Protein AF-A0A846PIT0-F1 (afdb_monomer)

pLDDT: mean 85.88, std 14.94, range [34.91, 98.19]

Solvent-accessible surface area (backbone atoms only — not comparable to full-atom values): 5204 Å² total; per-residue (Å²): 137,89,79,89,86,81,87,61,46,80,47,78,43,80,35,78,93,77,73,43,80,41,80,47,79,47,69,79,63,88,66,52,91,80,47,93,74,86,74,62,82,84,87,70,78,69,44,96,78,41,45,70,63,51,51,54,50,52,52,51,36,41,75,73,63,70,56,61,78,62,70,79,72,89,128

Structure (mmCIF, 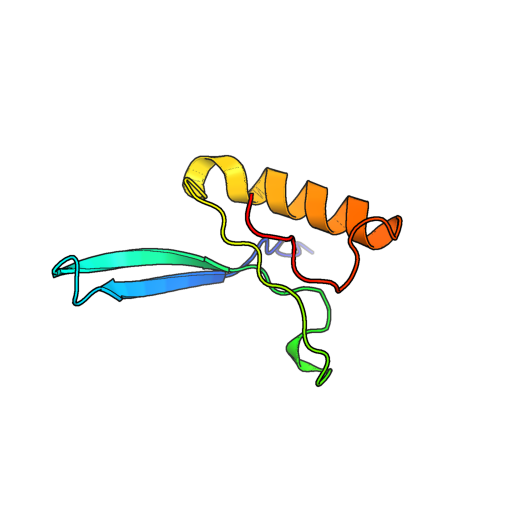N/CA/C/O backbone):
data_AF-A0A846PIT0-F1
#
_entry.id   AF-A0A846PIT0-F1
#
loop_
_atom_site.group_PDB
_atom_site.id
_atom_site.type_symbol
_atom_site.label_atom_id
_atom_site.label_alt_id
_atom_site.label_comp_id
_atom_site.label_asym_id
_atom_si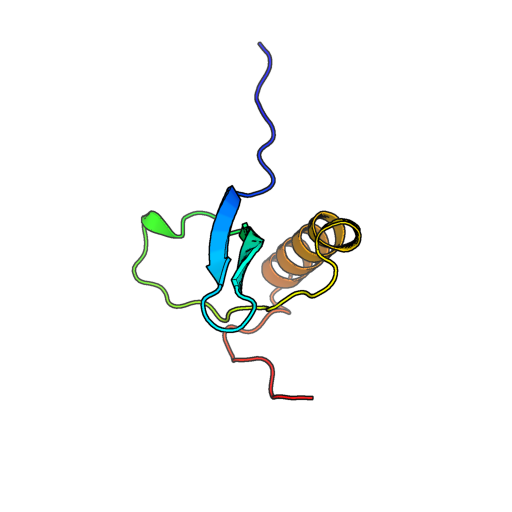te.label_entity_id
_atom_site.label_seq_id
_atom_site.pdbx_PDB_ins_code
_atom_site.Cartn_x
_atom_site.Cartn_y
_atom_site.Cartn_z
_atom_site.occupancy
_atom_site.B_iso_or_equiv
_atom_site.auth_seq_id
_atom_site.auth_comp_id
_atom_site.auth_asym_id
_atom_site.auth_atom_id
_atom_site.pdbx_PDB_model_num
ATOM 1 N N . MET A 1 1 ? 7.983 20.846 -20.306 1.00 67.81 1 MET A N 1
ATOM 2 C CA . MET A 1 1 ? 6.796 19.971 -20.177 1.00 67.81 1 MET A CA 1
ATOM 3 C C . MET A 1 1 ? 6.858 19.292 -18.815 1.00 67.81 1 MET A C 1
ATOM 5 O O . MET A 1 1 ? 7.903 18.742 -18.497 1.00 67.81 1 MET A O 1
ATOM 9 N N . THR A 1 2 ? 5.813 19.375 -17.992 1.00 73.44 2 THR A N 1
ATOM 10 C CA . THR A 1 2 ? 5.756 18.751 -16.656 1.00 73.44 2 THR A CA 1
ATOM 11 C C . THR A 1 2 ? 4.973 17.438 -16.719 1.00 73.44 2 THR A C 1
ATOM 13 O O . THR A 1 2 ? 3.907 17.376 -17.328 1.00 73.44 2 THR A O 1
ATOM 16 N N . LYS A 1 3 ? 5.505 16.370 -16.110 1.00 82.38 3 LYS A N 1
ATOM 17 C CA . LYS A 1 3 ? 4.860 15.049 -16.032 1.00 82.38 3 LYS A CA 1
ATOM 18 C C . LYS A 1 3 ? 4.416 14.793 -14.593 1.00 82.38 3 LYS A C 1
ATOM 20 O O . LYS A 1 3 ? 5.174 15.059 -13.666 1.00 82.38 3 LYS A O 1
ATOM 25 N N . LYS A 1 4 ? 3.193 14.291 -14.407 1.00 85.50 4 LYS A N 1
ATOM 26 C CA . LYS A 1 4 ? 2.683 13.911 -13.082 1.00 85.50 4 LYS A CA 1
ATOM 27 C C . LYS A 1 4 ? 3.380 12.639 -12.600 1.00 85.50 4 LYS A C 1
ATOM 29 O O . LYS A 1 4 ? 3.505 11.681 -13.361 1.00 85.50 4 LYS A O 1
ATOM 34 N N . ILE A 1 5 ? 3.801 12.640 -11.339 1.00 80.38 5 ILE A N 1
ATOM 35 C CA . ILE A 1 5 ? 4.266 11.447 -10.629 1.00 80.38 5 ILE A CA 1
ATOM 36 C C . ILE A 1 5 ? 3.062 10.909 -9.857 1.00 80.38 5 ILE A C 1
ATOM 38 O O . ILE A 1 5 ? 2.489 11.625 -9.039 1.00 80.38 5 ILE A O 1
ATOM 42 N N . VAL A 1 6 ? 2.649 9.680 -10.161 1.00 84.12 6 VAL A N 1
ATOM 43 C CA . VAL A 1 6 ? 1.497 9.023 -9.529 1.00 84.12 6 VAL A CA 1
ATOM 44 C C . VAL A 1 6 ? 2.018 7.879 -8.669 1.00 84.12 6 VAL A C 1
ATOM 46 O O . VAL A 1 6 ? 2.681 6.982 -9.185 1.00 84.12 6 VAL A O 1
ATOM 49 N N . LEU A 1 7 ? 1.734 7.933 -7.366 1.00 86.56 7 LEU A N 1
ATOM 50 C CA . LEU A 1 7 ? 2.175 6.933 -6.386 1.00 86.56 7 LEU A CA 1
ATOM 51 C C . LEU A 1 7 ? 1.196 5.764 -6.241 1.00 86.56 7 LEU A C 1
ATOM 53 O O . LEU A 1 7 ? 1.602 4.677 -5.853 1.00 86.56 7 LEU A O 1
ATOM 57 N N . GLY A 1 8 ? -0.081 5.974 -6.552 1.00 90.31 8 GLY A N 1
ATOM 58 C CA . GLY A 1 8 ? -1.137 4.982 -6.393 1.00 90.31 8 GLY A CA 1
ATOM 59 C C . GLY A 1 8 ? -2.516 5.624 -6.480 1.00 90.31 8 GLY A C 1
ATOM 60 O O . GLY A 1 8 ? -2.649 6.788 -6.868 1.00 90.31 8 GLY A O 1
ATOM 61 N N . GLU A 1 9 ? -3.523 4.855 -6.097 1.00 93.56 9 GLU A N 1
ATOM 62 C CA . GLU A 1 9 ? -4.929 5.235 -6.093 1.00 93.56 9 GLU A CA 1
ATOM 63 C C . GLU A 1 9 ? -5.451 5.370 -4.665 1.00 93.56 9 GLU A C 1
ATOM 65 O O . GLU A 1 9 ? -5.031 4.656 -3.754 1.00 93.56 9 GLU A O 1
ATOM 70 N N . LYS A 1 10 ? -6.388 6.298 -4.474 1.00 95.31 10 LYS A N 1
ATOM 71 C CA . LYS A 1 10 ? -7.123 6.479 -3.224 1.00 95.31 10 LYS A CA 1
ATOM 72 C C . LYS A 1 10 ? -8.575 6.111 -3.480 1.00 95.31 10 LYS A C 1
ATOM 74 O O . LYS A 1 10 ? -9.229 6.761 -4.292 1.00 95.31 10 LYS A O 1
ATOM 79 N N . ILE A 1 11 ? -9.075 5.123 -2.752 1.00 96.31 11 ILE A N 1
ATOM 80 C CA . ILE A 1 11 ? -10.475 4.702 -2.804 1.00 96.31 11 ILE A CA 1
ATOM 81 C C . ILE A 1 11 ? -11.149 4.954 -1.455 1.00 96.31 11 ILE A C 1
ATOM 83 O O . ILE A 1 11 ? -10.502 4.930 -0.406 1.00 96.31 11 ILE A O 1
ATOM 87 N N . VAL A 1 12 ? -12.454 5.211 -1.487 1.00 97.25 12 VAL A N 1
ATOM 88 C CA . VAL A 1 12 ? -13.291 5.336 -0.290 1.00 97.25 12 VAL A CA 1
ATOM 89 C C . VAL A 1 12 ? -14.274 4.177 -0.287 1.00 97.25 12 VAL A C 1
ATOM 91 O O . VAL A 1 12 ? -14.987 3.966 -1.264 1.00 97.25 12 VAL A O 1
ATOM 94 N N . VAL A 1 13 ? -14.283 3.414 0.801 1.00 96.88 13 VAL A N 1
ATOM 95 C CA . VAL A 1 13 ? -15.123 2.229 0.978 1.00 96.88 13 VAL A CA 1
ATOM 96 C C . VAL A 1 13 ? -16.058 2.468 2.153 1.00 96.88 13 VAL A C 1
ATOM 98 O O . VAL A 1 13 ? -15.602 2.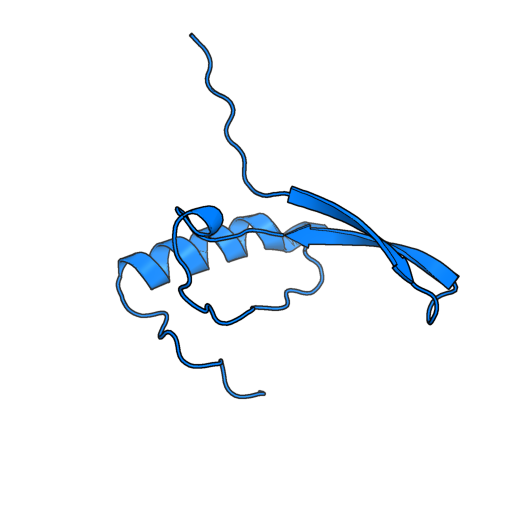821 3.240 1.00 96.88 13 VAL A O 1
ATOM 101 N N . LYS A 1 14 ? -17.362 2.245 1.962 1.00 97.81 14 LYS A N 1
ATOM 102 C CA . LYS A 1 14 ? -18.313 2.233 3.076 1.00 97.81 14 LYS A CA 1
ATOM 103 C C . LYS A 1 14 ? -18.142 0.936 3.861 1.00 97.81 14 LYS A C 1
ATOM 105 O O . LYS A 1 14 ? -18.402 -0.140 3.332 1.00 97.81 14 LYS A O 1
ATOM 110 N N . SER A 1 15 ? -17.695 1.026 5.109 1.00 96.94 15 SER A N 1
ATOM 111 C CA . SER A 1 15 ? -17.596 -0.134 5.990 1.00 96.94 15 SER A CA 1
ATOM 112 C C . SER A 1 15 ? -18.929 -0.360 6.691 1.00 96.94 15 SER A C 1
ATOM 114 O O . SER A 1 15 ? -19.340 0.449 7.519 1.00 96.94 15 SER A O 1
ATOM 116 N N . GLU A 1 16 ? -19.594 -1.472 6.391 1.00 97.94 16 GLU A N 1
ATOM 117 C CA . GLU A 1 16 ? -20.810 -1.872 7.113 1.00 97.94 16 GLU A CA 1
ATOM 118 C C . GLU A 1 16 ? -20.502 -2.249 8.566 1.00 97.94 16 GLU A C 1
ATOM 120 O O . GLU A 1 16 ? -21.261 -1.908 9.467 1.00 97.94 16 GLU A O 1
ATOM 125 N N . VAL A 1 17 ? -19.351 -2.887 8.803 1.00 97.94 17 VAL A N 1
ATOM 126 C CA . VAL A 1 17 ? -18.918 -3.322 10.140 1.00 97.94 17 VAL A CA 1
ATOM 127 C C . VAL A 1 17 ? -18.639 -2.128 11.057 1.00 97.94 17 VAL A C 1
ATOM 129 O O . VAL A 1 17 ? -18.982 -2.173 12.234 1.00 97.94 17 VAL A O 1
ATOM 132 N N . LEU A 1 18 ? -18.027 -1.061 10.532 1.00 97.12 18 LEU A N 1
ATOM 133 C CA . LEU A 1 18 ? -17.678 0.134 11.312 1.00 97.12 18 LEU A CA 1
ATOM 134 C C . LEU A 1 18 ? -18.716 1.262 11.199 1.00 97.12 18 LEU A C 1
ATOM 136 O O . LEU A 1 18 ? -18.634 2.244 11.928 1.00 97.12 18 LEU A O 1
ATOM 140 N N . GLY A 1 19 ? -19.675 1.159 10.276 1.00 98.06 19 GLY A N 1
ATOM 141 C CA . GLY A 1 19 ? -20.682 2.194 10.014 1.00 98.06 19 GLY A CA 1
ATOM 142 C C . GLY A 1 19 ? -20.149 3.467 9.334 1.00 98.06 19 GLY A C 1
ATOM 143 O O . GLY A 1 19 ? -20.907 4.414 9.109 1.00 98.06 19 GLY A O 1
ATOM 144 N N . GLU A 1 20 ? -18.872 3.512 8.953 1.00 97.56 20 GLU A N 1
ATOM 145 C CA . GLU A 1 20 ? -18.191 4.717 8.464 1.00 97.56 20 GLU A CA 1
ATOM 146 C C . GLU A 1 20 ? -17.513 4.535 7.101 1.00 97.56 20 GLU A C 1
ATOM 148 O O . GLU A 1 20 ? -17.332 3.422 6.600 1.00 97.56 20 GLU A O 1
ATOM 153 N N . ASP A 1 21 ? -17.138 5.659 6.495 1.00 98.19 21 ASP A N 1
ATOM 154 C CA . ASP A 1 21 ? -16.385 5.691 5.246 1.00 98.19 21 ASP A CA 1
ATOM 155 C C . ASP A 1 21 ? -14.893 5.557 5.560 1.00 98.19 21 ASP A C 1
ATOM 157 O O . ASP A 1 21 ? -14.316 6.361 6.293 1.00 98.19 21 ASP A O 1
ATOM 161 N N . ARG A 1 22 ? -14.243 4.544 4.989 1.00 96.56 22 ARG A N 1
ATOM 162 C CA . ARG A 1 22 ? -12.816 4.275 5.171 1.00 96.56 22 ARG A CA 1
ATOM 163 C C . ARG A 1 22 ? -12.060 4.627 3.901 1.00 96.56 22 ARG A C 1
ATOM 165 O O . ARG A 1 22 ? -12.441 4.227 2.804 1.00 96.56 22 ARG A O 1
ATOM 172 N N . THR A 1 23 ? -10.956 5.350 4.051 1.00 96.56 23 THR A N 1
ATOM 173 C CA . THR A 1 23 ? -10.002 5.558 2.958 1.00 96.56 23 THR A CA 1
ATOM 174 C C . THR A 1 23 ? -9.052 4.368 2.878 1.00 96.56 23 THR A C 1
ATOM 176 O O . THR A 1 23 ? -8.471 3.982 3.888 1.00 96.56 23 THR A O 1
ATOM 179 N N . VAL A 1 24 ? -8.847 3.834 1.676 1.00 96.06 24 VAL A N 1
ATOM 180 C CA . VAL A 1 24 ? -7.825 2.823 1.385 1.00 96.06 24 VAL A CA 1
ATOM 181 C C . VAL A 1 24 ? -6.923 3.347 0.272 1.00 96.06 24 VAL A C 1
ATOM 183 O O . VAL A 1 24 ? -7.394 3.945 -0.698 1.00 96.06 24 VAL A O 1
ATOM 186 N N . LEU A 1 25 ? -5.616 3.145 0.427 1.00 96.25 25 LEU A N 1
ATOM 187 C CA . LEU A 1 25 ? -4.613 3.479 -0.580 1.00 96.25 25 LEU A CA 1
ATOM 188 C C . LEU A 1 25 ? -4.168 2.195 -1.280 1.00 96.25 25 LEU A C 1
ATOM 19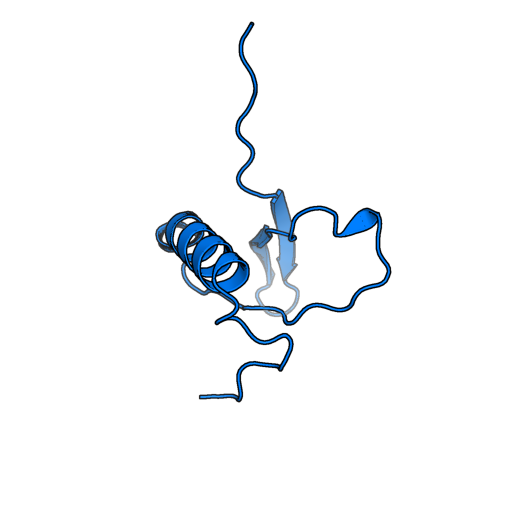0 O O . LEU A 1 25 ? -3.831 1.215 -0.619 1.00 96.25 25 LEU A O 1
ATOM 194 N N . VAL A 1 26 ? -4.173 2.195 -2.612 1.00 95.31 26 VAL A N 1
ATOM 195 C CA . VAL A 1 26 ? -3.884 1.010 -3.426 1.00 95.31 26 VAL A CA 1
ATOM 196 C C . VAL A 1 26 ? -2.779 1.324 -4.423 1.00 95.31 26 VAL A C 1
ATOM 198 O O . VAL A 1 26 ? -2.818 2.329 -5.130 1.00 95.31 26 VAL A O 1
ATOM 201 N N . ARG A 1 27 ? -1.773 0.451 -4.502 1.00 94.31 27 ARG A N 1
ATOM 202 C CA . ARG A 1 27 ? -0.717 0.520 -5.514 1.00 94.31 27 ARG A CA 1
ATOM 203 C C . ARG A 1 27 ? -0.585 -0.825 -6.211 1.00 94.31 27 ARG A C 1
ATOM 205 O O . ARG A 1 27 ? -0.087 -1.785 -5.635 1.00 94.31 27 ARG A O 1
ATOM 212 N N . CYS A 1 28 ? -0.992 -0.863 -7.474 1.00 92.12 28 CYS A N 1
ATOM 213 C CA . CYS A 1 28 ? -0.755 -2.004 -8.349 1.00 92.12 28 CYS A CA 1
ATOM 214 C C . CYS A 1 28 ? 0.643 -1.934 -8.992 1.00 92.12 28 CYS A C 1
ATOM 216 O O . CYS A 1 28 ? 1.138 -0.835 -9.279 1.00 92.12 28 CYS A O 1
ATOM 218 N N . PRO A 1 29 ? 1.285 -3.087 -9.251 1.00 88.88 29 PRO A N 1
ATOM 219 C CA . PRO A 1 29 ? 2.555 -3.132 -9.962 1.00 88.88 29 PRO A CA 1
ATOM 220 C C . PRO A 1 29 ? 2.414 -2.610 -11.399 1.00 88.88 29 PRO A C 1
ATOM 222 O O . PRO A 1 29 ? 1.322 -2.536 -11.967 1.00 88.88 29 PRO A O 1
ATOM 225 N N . LYS A 1 30 ? 3.548 -2.259 -12.017 1.00 84.94 30 LYS A N 1
ATOM 226 C CA . LYS A 1 30 ? 3.583 -1.874 -13.436 1.00 84.94 30 LYS A CA 1
ATOM 227 C C . LYS A 1 30 ? 2.967 -2.996 -14.282 1.00 84.94 30 LYS A C 1
ATOM 229 O O . LYS A 1 30 ? 3.250 -4.168 -14.039 1.00 84.94 30 LYS A O 1
ATOM 234 N N . ASN A 1 31 ? 2.176 -2.621 -15.287 1.00 85.31 31 ASN A N 1
ATOM 235 C CA . ASN A 1 31 ? 1.515 -3.537 -16.223 1.00 85.31 31 ASN A CA 1
ATOM 236 C C . ASN A 1 31 ? 0.456 -4.467 -15.601 1.00 85.31 31 ASN A C 1
ATOM 238 O O . ASN A 1 31 ? 0.080 -5.445 -16.237 1.00 85.31 31 ASN A O 1
ATOM 242 N N . TYR A 1 32 ? -0.051 -4.157 -14.403 1.00 87.94 32 TYR A N 1
ATOM 243 C CA . TYR A 1 32 ? -1.087 -4.965 -13.753 1.00 87.94 32 TYR A CA 1
ATOM 244 C C . TYR A 1 32 ? -2.304 -5.219 -14.661 1.00 87.94 32 TYR A C 1
ATOM 246 O O . TYR A 1 32 ? -2.724 -6.359 -14.792 1.00 87.94 32 TYR A O 1
ATOM 254 N N . GLU A 1 33 ? -2.806 -4.199 -15.365 1.00 88.88 33 GLU A N 1
ATOM 255 C CA . GLU A 1 33 ? -4.005 -4.339 -16.214 1.00 88.88 33 GLU A CA 1
ATOM 256 C C . GLU A 1 33 ? -3.775 -5.033 -17.561 1.00 88.88 33 GLU A C 1
ATOM 258 O O . GLU A 1 33 ? -4.732 -5.416 -18.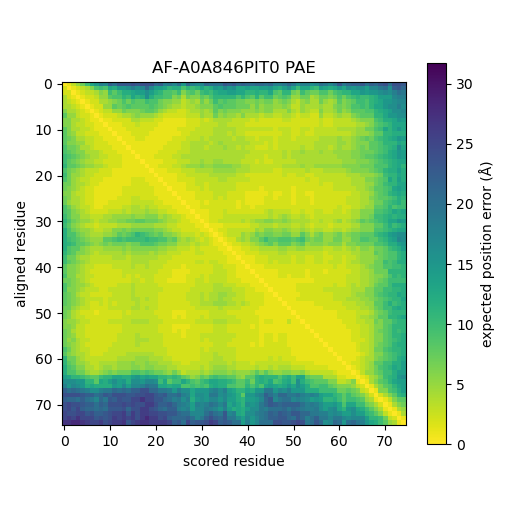226 1.00 88.88 33 GLU A O 1
ATOM 263 N N . VAL A 1 34 ? -2.522 -5.189 -17.996 1.00 90.75 34 VAL A N 1
ATOM 264 C CA . VAL A 1 34 ? -2.209 -5.778 -19.312 1.00 90.75 34 VAL A CA 1
ATOM 265 C C . VAL A 1 34 ? -1.779 -7.240 -19.212 1.00 90.75 34 VAL A C 1
ATOM 267 O O . VAL A 1 34 ? -1.371 -7.831 -20.209 1.00 90.75 34 VAL A O 1
ATOM 270 N N . THR A 1 35 ? -1.829 -7.830 -18.014 1.00 89.12 35 THR A N 1
ATOM 271 C CA . THR A 1 35 ? -1.462 -9.229 -17.781 1.00 89.12 35 THR A CA 1
ATOM 272 C C . THR A 1 35 ? -2.469 -9.907 -16.862 1.00 89.12 35 THR A C 1
ATOM 274 O O . THR A 1 35 ? -2.874 -9.319 -15.867 1.00 89.12 35 THR A O 1
ATOM 277 N N . ASP A 1 36 ? -2.749 -11.190 -17.088 1.00 88.81 36 ASP A N 1
ATOM 278 C CA . ASP A 1 36 ? -3.555 -12.011 -16.166 1.00 88.81 36 ASP A CA 1
ATOM 279 C C . ASP A 1 36 ? -2.730 -12.580 -14.994 1.00 88.81 36 ASP A C 1
ATOM 281 O O . ASP A 1 36 ? -3.099 -13.570 -14.350 1.00 88.81 36 ASP A O 1
ATOM 285 N N . LYS A 1 37 ? -1.552 -12.004 -14.727 1.00 86.81 37 LYS A N 1
ATOM 286 C CA . LYS A 1 37 ? -0.668 -12.485 -13.669 1.00 86.81 37 LYS A CA 1
ATOM 287 C C . LYS A 1 37 ? -1.300 -12.195 -12.308 1.00 86.81 37 LYS A C 1
ATOM 289 O O . LYS A 1 37 ? -1.737 -11.085 -12.027 1.00 86.81 37 LYS A O 1
ATOM 294 N N . LYS A 1 38 ? -1.292 -13.195 -11.427 1.00 87.31 38 LYS A N 1
ATOM 295 C CA . LYS A 1 38 ? -1.690 -13.026 -10.026 1.00 87.31 38 LYS A CA 1
ATOM 296 C C . LYS A 1 38 ? -0.500 -12.549 -9.199 1.00 87.31 38 LYS A C 1
ATOM 298 O O . LYS A 1 38 ? 0.618 -13.039 -9.373 1.00 87.31 38 LYS A O 1
ATOM 303 N N . TYR A 1 39 ? -0.758 -11.616 -8.292 1.00 86.31 39 TYR A N 1
ATOM 304 C CA . TYR A 1 39 ? 0.242 -11.020 -7.412 1.00 86.31 39 TYR A CA 1
ATOM 305 C C . TYR A 1 39 ? -0.171 -11.224 -5.951 1.00 86.31 39 TYR A C 1
ATOM 307 O O . TYR A 1 39 ? -1.369 -11.187 -5.663 1.00 86.31 39 TYR A O 1
ATOM 315 N N . PRO A 1 40 ? 0.781 -11.437 -5.025 1.00 88.00 40 PRO A N 1
ATOM 316 C CA . PRO A 1 40 ? 0.475 -11.390 -3.601 1.00 88.00 40 PRO A CA 1
ATOM 317 C C . PRO A 1 40 ? 0.019 -9.978 -3.203 1.00 88.00 40 PRO A C 1
ATOM 319 O O . PRO A 1 40 ? 0.462 -8.984 -3.784 1.00 88.00 40 PRO A O 1
ATOM 322 N N . THR A 1 41 ? -0.854 -9.891 -2.200 1.00 90.38 41 THR A N 1
ATOM 323 C CA . THR A 1 41 ? -1.352 -8.619 -1.661 1.00 90.38 41 THR A CA 1
ATOM 324 C C . THR A 1 41 ? -0.708 -8.346 -0.307 1.00 90.38 41 THR A C 1
ATOM 326 O O . THR A 1 41 ? -0.779 -9.183 0.589 1.00 90.38 41 THR A O 1
ATOM 329 N N . LEU A 1 42 ? -0.094 -7.171 -0.158 1.00 91.56 42 LEU A N 1
ATOM 330 C CA . LEU A 1 42 ? 0.427 -6.677 1.115 1.00 91.56 42 LEU A CA 1
ATOM 331 C C . LEU A 1 42 ? -0.587 -5.706 1.723 1.00 91.56 42 LEU A C 1
ATOM 333 O O . LEU A 1 42 ? -0.811 -4.627 1.175 1.00 91.56 42 LEU A O 1
ATOM 337 N N . PHE A 1 43 ? -1.174 -6.076 2.858 1.00 94.06 43 PHE A N 1
ATOM 338 C CA . PHE A 1 43 ? -1.970 -5.153 3.660 1.00 94.06 43 PHE A CA 1
ATOM 339 C C . PHE A 1 43 ? -1.042 -4.343 4.561 1.00 94.06 43 PHE A C 1
ATOM 341 O O . PHE A 1 43 ? -0.305 -4.904 5.368 1.00 94.06 43 PHE A O 1
ATOM 348 N N . LEU A 1 44 ? -1.076 -3.022 4.404 1.00 94.88 44 LEU A N 1
ATOM 349 C CA . LEU A 1 44 ? -0.287 -2.084 5.192 1.00 94.88 44 LEU A CA 1
ATOM 350 C C . LEU A 1 44 ? -1.227 -1.251 6.062 1.00 94.88 44 LEU A C 1
ATOM 352 O O . LEU A 1 44 ? -2.086 -0.539 5.540 1.00 94.88 44 LEU A O 1
ATOM 356 N N . LEU A 1 45 ? -1.055 -1.350 7.377 1.00 94.94 45 LEU A N 1
ATOM 357 C CA . LEU A 1 45 ? -1.733 -0.483 8.339 1.00 94.94 45 LEU A CA 1
ATOM 358 C C . LEU A 1 45 ? -1.018 0.876 8.420 1.00 94.94 45 LEU A C 1
ATOM 360 O O . LEU A 1 45 ? 0.144 0.987 8.030 1.00 94.94 45 LEU A O 1
ATOM 364 N N . ASP A 1 46 ? -1.727 1.905 8.889 1.00 94.56 46 ASP A N 1
ATOM 365 C CA . ASP A 1 46 ? -1.216 3.279 9.039 1.00 94.56 46 ASP A CA 1
ATOM 366 C C . ASP A 1 46 ? -0.576 3.840 7.749 1.00 94.56 46 ASP A C 1
ATOM 368 O O . ASP A 1 46 ? 0.475 4.495 7.734 1.00 94.56 46 ASP A O 1
ATOM 372 N N . ALA A 1 47 ? -1.209 3.533 6.611 1.00 93.38 47 ALA A N 1
ATOM 373 C CA . ALA A 1 47 ? -0.718 3.865 5.279 1.00 93.38 47 ALA A CA 1
ATOM 374 C C . ALA A 1 47 ? -0.559 5.383 5.060 1.00 93.38 47 ALA A C 1
ATOM 376 O O . ALA A 1 47 ? 0.260 5.801 4.244 1.00 93.38 47 ALA A O 1
ATOM 377 N N . GLU A 1 48 ? -1.266 6.226 5.810 1.00 92.94 48 GLU A N 1
ATOM 378 C CA . GLU A 1 48 ? -1.062 7.676 5.804 1.00 92.94 48 GLU A CA 1
ATOM 379 C C . GLU A 1 48 ? 0.384 8.087 6.133 1.00 92.94 48 GLU A C 1
ATOM 381 O O . GLU A 1 48 ? 0.834 9.136 5.669 1.00 92.94 48 GLU A O 1
ATOM 386 N N . PHE A 1 49 ? 1.124 7.250 6.868 1.00 94.81 49 PHE A N 1
ATOM 387 C CA . PHE A 1 49 ? 2.517 7.494 7.236 1.00 94.81 49 PHE A CA 1
ATOM 388 C C . PHE A 1 49 ? 3.508 6.631 6.456 1.00 94.81 49 PHE A C 1
ATOM 390 O O . PHE A 1 49 ? 4.622 7.087 6.190 1.00 94.81 49 PHE A O 1
ATOM 397 N N . PHE A 1 50 ? 3.126 5.398 6.101 1.00 95.94 50 PHE A N 1
ATOM 398 C CA . PHE A 1 50 ? 4.071 4.387 5.607 1.00 95.94 50 PHE A CA 1
ATOM 399 C C . PHE A 1 50 ? 3.942 4.035 4.122 1.00 95.94 50 PHE A C 1
ATOM 401 O O . PHE A 1 50 ? 4.798 3.323 3.591 1.00 95.94 50 PHE A O 1
ATOM 408 N N . PHE A 1 51 ? 2.900 4.502 3.428 1.00 95.00 51 PHE A N 1
ATOM 409 C CA . PHE A 1 51 ? 2.585 4.020 2.079 1.00 95.00 51 PHE A CA 1
ATOM 410 C C . PHE A 1 51 ? 3.716 4.255 1.074 1.00 95.00 51 PHE A C 1
ATOM 412 O O . PHE A 1 51 ? 4.093 3.344 0.339 1.00 95.00 51 PHE A O 1
ATOM 419 N N . GLN A 1 52 ? 4.312 5.449 1.062 1.00 94.56 52 GLN A N 1
ATOM 420 C CA . GLN A 1 52 ? 5.357 5.780 0.093 1.00 94.56 52 GLN A CA 1
ATOM 421 C C . GLN A 1 52 ? 6.645 4.976 0.332 1.00 94.56 52 GLN A C 1
ATOM 423 O O . GLN A 1 52 ? 7.258 4.490 -0.619 1.00 94.56 52 GLN A O 1
ATOM 428 N N . GLN A 1 53 ? 7.045 4.816 1.593 1.00 95.25 53 GLN A N 1
ATOM 429 C CA . GLN A 1 53 ? 8.229 4.056 1.988 1.00 95.25 53 GLN A CA 1
ATOM 430 C C . GLN A 1 53 ? 8.042 2.570 1.668 1.00 95.25 53 GLN A C 1
ATOM 432 O O . GLN A 1 53 ? 8.951 1.939 1.129 1.00 95.25 53 GLN A O 1
ATOM 437 N N . ALA A 1 54 ? 6.851 2.028 1.938 1.00 95.00 54 ALA A N 1
ATOM 438 C CA . ALA A 1 54 ? 6.516 0.646 1.624 1.00 95.00 54 ALA A CA 1
ATOM 439 C C . ALA A 1 54 ? 6.545 0.379 0.113 1.00 95.00 54 ALA A C 1
ATOM 441 O O . ALA A 1 54 ? 7.138 -0.610 -0.313 1.00 95.00 54 ALA A O 1
ATOM 442 N N . ILE A 1 55 ? 5.982 1.274 -0.710 1.00 93.25 55 ILE A N 1
ATOM 443 C CA . ILE A 1 55 ? 6.049 1.151 -2.176 1.00 93.25 55 ILE A 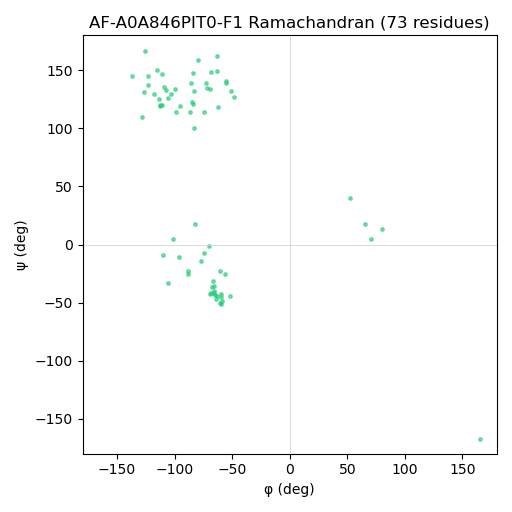CA 1
ATOM 444 C C . ILE A 1 55 ? 7.500 1.127 -2.647 1.00 93.25 55 ILE A C 1
ATOM 446 O O . ILE A 1 55 ? 7.871 0.234 -3.404 1.00 93.25 55 ILE A O 1
ATOM 450 N N . ALA A 1 56 ? 8.325 2.069 -2.182 1.00 91.88 56 ALA A N 1
ATOM 451 C CA . ALA A 1 56 ? 9.725 2.144 -2.587 1.00 91.88 56 ALA A CA 1
ATOM 452 C C . ALA A 1 56 ? 10.496 0.866 -2.219 1.00 91.88 56 ALA A C 1
ATOM 454 O O . ALA A 1 56 ? 11.247 0.339 -3.039 1.00 91.88 56 ALA A O 1
ATOM 455 N N . ALA A 1 57 ? 10.275 0.333 -1.013 1.00 93.31 57 ALA A N 1
ATOM 456 C CA . ALA A 1 57 ? 10.892 -0.913 -0.573 1.00 93.31 57 ALA A CA 1
ATOM 457 C C . ALA A 1 57 ? 10.433 -2.112 -1.418 1.00 93.31 57 ALA A C 1
ATOM 459 O O . ALA A 1 57 ? 11.266 -2.896 -1.869 1.00 93.31 57 ALA A O 1
ATOM 460 N N . VAL A 1 58 ? 9.126 -2.247 -1.668 1.00 91.38 58 VAL A N 1
ATOM 461 C CA . VAL A 1 58 ? 8.574 -3.352 -2.466 1.00 91.38 58 VAL A CA 1
ATOM 462 C C . VAL A 1 58 ? 9.054 -3.277 -3.912 1.00 91.38 58 VAL A C 1
ATOM 464 O O . VAL A 1 58 ? 9.451 -4.306 -4.456 1.00 91.38 58 VAL A O 1
ATOM 467 N N . GLU A 1 59 ? 9.060 -2.095 -4.534 1.00 89.12 59 GLU A N 1
ATOM 468 C CA . GLU A 1 59 ? 9.571 -1.912 -5.898 1.00 89.12 59 GLU A CA 1
ATOM 469 C C . GLU A 1 59 ? 11.056 -2.298 -5.976 1.00 89.12 59 GLU A C 1
ATOM 471 O O . GLU A 1 59 ? 11.414 -3.152 -6.787 1.00 89.12 59 GLU A O 1
ATOM 476 N N . PHE A 1 60 ? 11.895 -1.775 -5.075 1.00 89.94 60 PHE A N 1
ATOM 477 C CA . PHE A 1 60 ? 13.328 -2.085 -5.037 1.00 89.94 60 PHE A CA 1
ATOM 478 C C . PHE A 1 60 ? 13.601 -3.581 -4.836 1.00 89.94 60 PHE A C 1
ATOM 480 O O . PHE A 1 60 ? 14.333 -4.202 -5.607 1.00 89.94 60 PHE A O 1
ATOM 487 N N . LEU A 1 61 ? 12.984 -4.192 -3.823 1.00 89.56 61 LEU A N 1
ATOM 488 C CA . LEU A 1 61 ? 13.197 -5.606 -3.519 1.00 89.56 61 LEU A CA 1
ATOM 489 C C . LEU A 1 61 ? 12.653 -6.517 -4.630 1.00 89.56 61 LEU A C 1
ATOM 491 O O . LEU A 1 61 ? 13.213 -7.590 -4.862 1.00 89.56 61 LEU A O 1
ATOM 495 N N . SER A 1 62 ? 11.587 -6.109 -5.326 1.00 85.38 62 SER A N 1
ATOM 496 C CA . SER A 1 62 ? 11.052 -6.850 -6.475 1.00 85.38 62 SER A CA 1
ATOM 497 C C . SER A 1 62 ? 12.004 -6.795 -7.667 1.00 85.38 62 SER A C 1
ATOM 499 O O . SER A 1 62 ? 12.233 -7.819 -8.305 1.00 85.38 62 SER A O 1
ATOM 501 N N . GLU A 1 63 ? 12.594 -5.630 -7.949 1.00 84.50 63 GLU A N 1
ATOM 502 C CA . GLU A 1 63 ? 13.588 -5.460 -9.016 1.00 84.50 63 GLU A CA 1
ATOM 503 C C . GLU A 1 63 ? 14.876 -6.244 -8.731 1.00 84.50 63 GLU A C 1
ATOM 505 O O . GLU A 1 63 ? 15.454 -6.835 -9.641 1.00 84.50 63 GLU A O 1
ATOM 510 N N . CY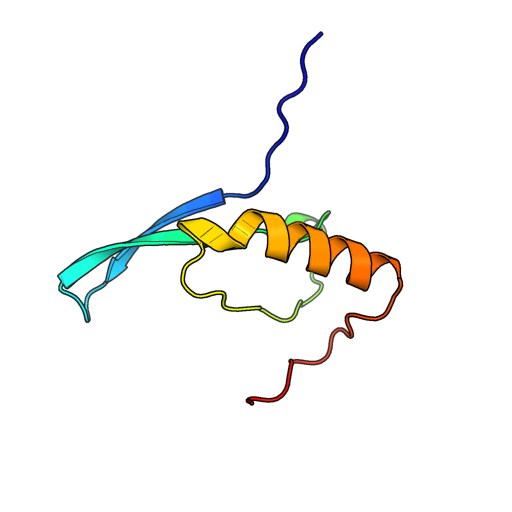S A 1 64 ? 15.286 -6.339 -7.463 1.00 83.56 64 CYS A N 1
ATOM 511 C CA . CYS A 1 64 ? 16.400 -7.191 -7.050 1.00 83.56 64 CYS A CA 1
ATOM 512 C C . CYS A 1 64 ? 16.066 -8.697 -7.018 1.00 83.56 64 CYS A C 1
ATOM 514 O O . CYS A 1 64 ? 16.965 -9.508 -6.805 1.00 83.56 64 CYS A O 1
ATOM 516 N N . GLY A 1 65 ? 14.800 -9.089 -7.210 1.00 77.31 65 GLY A N 1
ATOM 517 C CA . GLY A 1 65 ? 14.359 -10.488 -7.195 1.00 77.31 65 GLY A CA 1
ATOM 518 C C . GLY A 1 65 ? 14.156 -11.100 -5.801 1.00 77.31 65 GLY A C 1
ATOM 519 O O . GLY A 1 65 ? 14.012 -12.317 -5.690 1.00 77.31 65 GLY A O 1
ATOM 520 N N . TYR A 1 66 ? 14.125 -10.288 -4.739 1.00 72.06 66 TYR A N 1
ATOM 521 C CA . TYR A 1 66 ? 13.949 -10.745 -3.352 1.00 72.06 66 TYR A CA 1
ATOM 522 C C . TYR A 1 66 ? 12.483 -10.855 -2.919 1.00 72.06 66 TYR A C 1
ATOM 524 O O . TYR A 1 66 ? 12.171 -11.619 -2.005 1.00 72.06 66 TYR A O 1
ATOM 532 N N . VAL A 1 67 ? 11.565 -10.142 -3.579 1.00 67.56 67 VAL A N 1
ATOM 533 C CA . VAL A 1 67 ? 10.123 -10.349 -3.378 1.00 67.56 67 VAL A CA 1
ATOM 534 C C . VAL A 1 67 ? 9.681 -11.527 -4.243 1.00 67.56 67 VAL A C 1
ATOM 536 O O . VAL A 1 67 ? 9.494 -11.411 -5.454 1.00 67.56 67 VAL A O 1
ATOM 539 N N . SER A 1 68 ? 9.535 -12.690 -3.611 1.00 59.50 68 SER A N 1
ATOM 540 C CA . SER A 1 68 ? 8.953 -13.873 -4.245 1.00 59.50 68 SER A CA 1
ATOM 541 C C . SER A 1 68 ? 7.457 -13.663 -4.504 1.00 59.50 68 SER A C 1
ATOM 543 O O . SER A 1 68 ? 6.765 -13.015 -3.728 1.00 59.50 68 SER A O 1
ATOM 545 N N . THR A 1 69 ? 6.921 -14.268 -5.567 1.00 55.19 69 THR A N 1
ATOM 546 C CA . THR A 1 69 ? 5.467 -14.301 -5.838 1.00 55.19 69 THR A CA 1
ATOM 547 C C . THR A 1 69 ? 4.687 -15.180 -4.853 1.00 55.19 69 THR A C 1
ATOM 549 O O . THR A 1 69 ? 3.465 -15.285 -4.955 1.00 55.19 69 THR A O 1
ATOM 552 N N . LYS A 1 70 ? 5.371 -15.823 -3.899 1.00 52.44 70 LYS A N 1
ATOM 553 C CA . LYS A 1 70 ? 4.735 -16.555 -2.804 1.00 52.44 70 LYS A CA 1
ATOM 554 C C . LYS A 1 70 ? 4.128 -15.582 -1.793 1.00 52.44 70 LYS A C 1
ATOM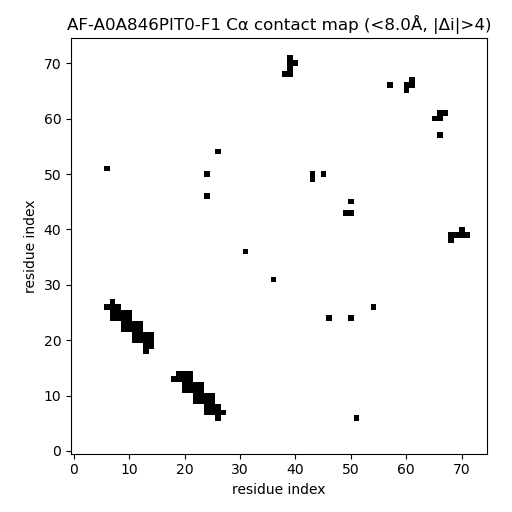 556 O O . LYS A 1 70 ? 4.734 -14.571 -1.456 1.00 52.44 70 LYS A O 1
ATOM 561 N N . LEU A 1 71 ? 2.935 -15.926 -1.309 1.00 49.56 71 LEU A N 1
ATOM 562 C CA . LEU A 1 71 ? 2.282 -15.258 -0.184 1.00 49.56 71 LEU A CA 1
ATOM 563 C C . LEU A 1 71 ? 3.270 -15.172 0.987 1.00 49.56 71 LEU A C 1
ATOM 565 O O . LEU A 1 71 ? 3.925 -16.170 1.302 1.00 49.56 71 LEU A O 1
ATOM 569 N N . ILE A 1 72 ? 3.390 -13.991 1.597 1.00 52.75 72 ILE A N 1
ATOM 570 C CA . ILE A 1 72 ? 4.112 -13.847 2.864 1.00 52.75 72 ILE A CA 1
ATOM 571 C C . ILE A 1 72 ? 3.338 -14.713 3.871 1.00 52.75 72 ILE A C 1
ATOM 573 O O . ILE A 1 72 ? 2.138 -14.475 4.028 1.00 52.75 72 ILE A O 1
ATOM 577 N N . PRO A 1 73 ? 3.950 -15.753 4.472 1.00 34.91 73 PRO A N 1
ATOM 578 C CA . PRO A 1 73 ? 3.286 -16.541 5.503 1.00 34.91 73 PRO A CA 1
ATOM 579 C C . PRO A 1 73 ? 2.821 -15.602 6.614 1.00 34.91 73 PRO A C 1
ATOM 581 O O . PRO A 1 73 ? 3.544 -14.660 6.941 1.00 34.91 73 PRO A O 1
ATOM 584 N N . GLU A 1 74 ? 1.630 -15.843 7.159 1.00 41.69 74 GLU A N 1
ATOM 585 C CA . GLU A 1 74 ? 1.159 -15.124 8.345 1.00 41.69 74 GLU A CA 1
ATO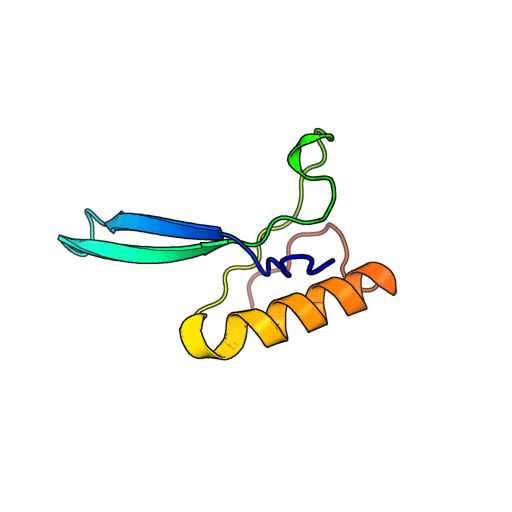M 586 C C . GLU A 1 74 ? 2.262 -15.141 9.418 1.00 41.69 74 GLU A C 1
ATOM 588 O O . GLU A 1 74 ? 2.837 -16.198 9.702 1.00 41.69 74 GLU A O 1
ATOM 593 N N . MET A 1 75 ? 2.609 -13.953 9.924 1.00 37.62 75 MET A N 1
ATOM 594 C CA . MET A 1 75 ? 3.510 -13.777 11.067 1.00 37.62 75 MET A CA 1
ATOM 595 C C . MET A 1 75 ? 2.742 -13.935 12.370 1.00 37.62 75 MET A C 1
ATOM 597 O O . MET A 1 75 ? 1.625 -13.376 12.448 1.00 37.62 75 MET A O 1
#

Nearest PDB structures (foldseek):
  8esw-assembly1_S3  TM=4.005E-01  e=8.355E+00  Drosophila melanogaster
  9b3i-assembly1_E  TM=2.639E-01  e=3.901E+00  Saccharomyces cerevisiae
  6i9r-assembly1_a  TM=2.140E-01  e=4.481E+00  Homo sapiens

Secondary structure (DSSP, 8-state):
--------EEEEEE-TTTSSEEEEEE-PPTTGGG----------SSHHHHHHHHHHHHHHHHHTT-S-SSPPPP-

Foldseek 3Di:
DDDDDDLFDWDWDQDPPVRDIDIDTDDDDPCNVVDPDDAADDDDPPCVPCVNVVSVVCVVCVVVVNDDSDHDPDD

Mean predicted aligned error: 6.12 Å

Sequence (75 aa):
MTKKIVLGEKIVVKSEVLGEDRTVLVRCPKNYEVTDKKYPTLFLLDAEFFFQQAIAAVEFLSECGYVSTKLIPEM

Radius of gyration: 14.68 Å; Cα contacts (8 Å, |Δi|>4): 50; chains: 1; bounding box: 37×36×32 Å